Protein AF-A0A9N9EX99-F1 (afdb_monomer_lite)

Radius of gyration: 14.7 Å; chains: 1; bounding box: 32×19×39 Å

Organism: NCBI:txid144679

pLDDT: mean 87.63, std 6.4, range [53.06, 93.38]

Sequence (61 aa):
PVTLPGSNITIDRSTITTHLLSDSTDPFNRKPLSIDQVIPNVEMKERITAYKLERKQKKSQ

Secondary structure (DSSP, 8-state):
-EE-TTT--EE-HHHHHHHHHH-SB-TTT--B--GGGPEE-HHHHHHHHHHHHHHHHHT--

Structure (mmCIF, N/CA/C/O backbone):
data_AF-A0A9N9EX99-F1
#
_entry.id   AF-A0A9N9EX99-F1
#
loop_
_ato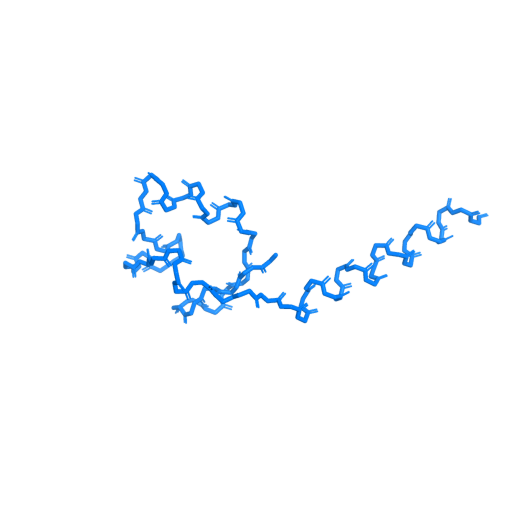m_site.group_PDB
_atom_site.id
_atom_site.type_symbol
_atom_site.label_atom_id
_atom_site.label_alt_id
_atom_site.label_comp_id
_atom_site.label_asym_id
_atom_site.label_entity_id
_atom_site.label_seq_id
_atom_site.pdbx_PDB_ins_code
_atom_site.Cartn_x
_atom_site.Cartn_y
_atom_site.Cartn_z
_atom_site.occupancy
_atom_site.B_iso_or_equiv
_atom_site.auth_seq_id
_atom_site.auth_comp_id
_atom_site.auth_asym_id
_atom_site.auth_atom_id
_atom_site.pdbx_PDB_model_num
ATOM 1 N N . PRO A 1 1 ? -6.116 0.577 0.292 1.00 89.88 1 PRO A N 1
ATOM 2 C CA . PRO A 1 1 ? -5.342 -0.655 0.007 1.00 89.88 1 PRO A CA 1
ATOM 3 C C . PRO A 1 1 ? -5.407 -0.984 -1.489 1.00 89.88 1 PRO A C 1
ATOM 5 O O . PRO A 1 1 ? -6.482 -0.937 -2.084 1.00 89.88 1 PRO A O 1
ATOM 8 N N . VAL A 1 2 ? -4.256 -1.260 -2.087 1.00 91.00 2 VAL A N 1
ATOM 9 C CA . VAL A 1 2 ? -4.070 -1.671 -3.479 1.00 91.00 2 VAL A CA 1
ATOM 10 C C . VAL A 1 2 ? -3.156 -2.889 -3.494 1.00 91.00 2 VAL A C 1
ATOM 12 O O . VAL A 1 2 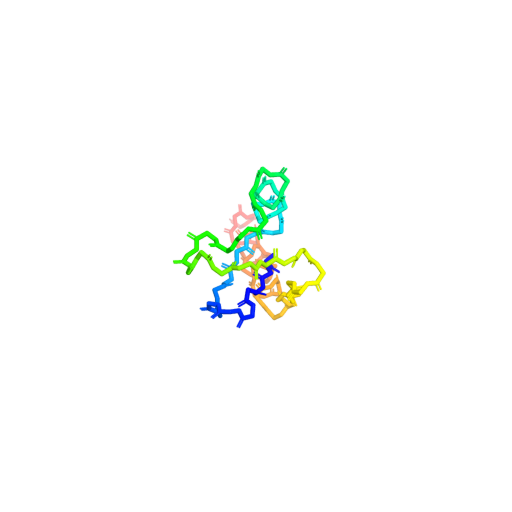? -2.202 -2.953 -2.723 1.00 91.00 2 VAL A O 1
ATOM 15 N N . THR A 1 3 ? -3.466 -3.861 -4.337 1.00 91.50 3 THR A N 1
ATOM 16 C CA . THR A 1 3 ? -2.678 -5.073 -4.528 1.00 91.50 3 THR A CA 1
ATOM 17 C C . THR A 1 3 ? -1.730 -4.874 -5.703 1.00 91.50 3 THR A C 1
ATOM 19 O O . THR A 1 3 ? -2.147 -4.484 -6.796 1.00 91.50 3 THR A O 1
ATOM 22 N N . LEU A 1 4 ? -0.451 -5.154 -5.471 1.00 89.75 4 LEU A N 1
ATOM 23 C CA . LEU A 1 4 ? 0.589 -5.141 -6.494 1.00 89.75 4 LEU A CA 1
ATOM 24 C C . LEU A 1 4 ? 0.519 -6.467 -7.271 1.00 89.75 4 LEU A C 1
ATOM 26 O O . LEU A 1 4 ? 0.666 -7.521 -6.649 1.00 89.75 4 LEU A O 1
ATOM 30 N N . PRO A 1 5 ? 0.311 -6.470 -8.601 1.00 83.25 5 PRO A N 1
ATOM 31 C CA . PRO A 1 5 ? 0.120 -7.705 -9.368 1.00 83.25 5 PRO A CA 1
ATOM 32 C C . PRO A 1 5 ? 1.376 -8.587 -9.411 1.00 83.25 5 PRO A C 1
ATOM 34 O O . PRO A 1 5 ? 1.267 -9.806 -9.482 1.00 83.25 5 PRO A O 1
ATOM 37 N N . GLY A 1 6 ? 2.571 -7.988 -9.336 1.00 80.81 6 GLY A N 1
ATOM 38 C CA . GLY A 1 6 ? 3.838 -8.722 -9.400 1.00 80.81 6 GLY A CA 1
ATOM 39 C C . GLY A 1 6 ? 4.207 -9.446 -8.103 1.00 80.81 6 GLY A C 1
ATOM 40 O O . GLY A 1 6 ? 4.739 -10.551 -8.154 1.00 80.81 6 GLY A O 1
ATOM 41 N N . SER A 1 7 ? 3.931 -8.828 -6.952 1.00 81.44 7 SER A N 1
ATOM 42 C CA . SER A 1 7 ? 4.286 -9.364 -5.627 1.00 81.44 7 SER A CA 1
ATOM 43 C C . SER A 1 7 ? 3.087 -9.957 -4.874 1.00 81.44 7 SER A C 1
ATOM 45 O O . SER A 1 7 ? 3.273 -10.600 -3.849 1.00 81.44 7 SER A O 1
ATOM 47 N N . ASN A 1 8 ? 1.857 -9.736 -5.360 1.00 85.12 8 ASN A N 1
ATOM 48 C CA . ASN A 1 8 ? 0.593 -10.038 -4.670 1.00 85.12 8 ASN A CA 1
ATOM 49 C C . ASN A 1 8 ? 0.488 -9.402 -3.266 1.00 85.12 8 ASN A C 1
ATOM 51 O O . ASN A 1 8 ? -0.239 -9.865 -2.392 1.00 85.12 8 ASN A O 1
ATOM 55 N N . ILE A 1 9 ? 1.231 -8.318 -3.035 1.00 88.50 9 ILE A N 1
ATOM 56 C CA . ILE A 1 9 ? 1.269 -7.622 -1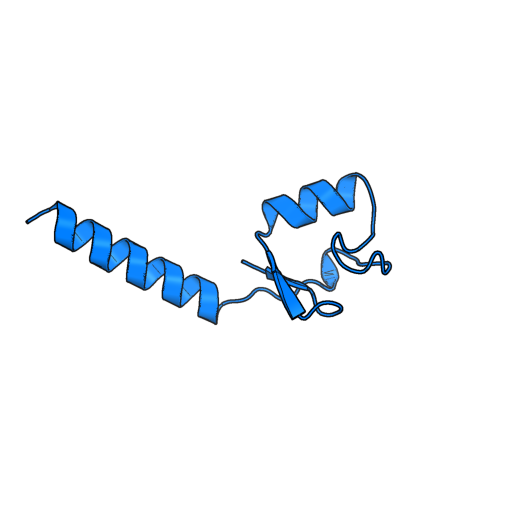.749 1.00 88.50 9 ILE A CA 1
ATOM 57 C C . ILE A 1 9 ? 0.235 -6.506 -1.761 1.00 88.50 9 ILE A C 1
ATOM 59 O O . ILE A 1 9 ? 0.135 -5.750 -2.727 1.00 88.50 9 ILE A O 1
ATOM 63 N N . THR A 1 10 ? -0.517 -6.383 -0.668 1.00 90.56 10 THR A N 1
ATOM 64 C CA . THR A 1 10 ? -1.420 -5.250 -0.466 1.00 90.56 10 THR A CA 1
ATOM 65 C C . THR A 1 10 ? -0.694 -4.118 0.258 1.00 90.56 10 THR A C 1
ATOM 67 O O . THR A 1 10 ? -0.237 -4.288 1.385 1.00 90.56 10 THR A O 1
ATOM 70 N N . ILE A 1 11 ? -0.622 -2.950 -0.375 1.00 90.00 11 ILE A N 1
ATOM 71 C CA . ILE A 1 11 ? -0.019 -1.720 0.154 1.00 90.00 11 ILE A CA 1
ATOM 72 C C . ILE A 1 11 ? -1.042 -0.576 0.123 1.00 90.00 11 ILE A C 1
ATOM 74 O O . ILE A 1 11 ? -2.110 -0.696 -0.478 1.00 90.00 11 ILE A O 1
ATOM 78 N N . ASP A 1 12 ? -0.783 0.542 0.799 1.00 91.38 12 ASP A N 1
ATOM 79 C CA . ASP A 1 12 ? -1.629 1.721 0.633 1.00 91.38 12 ASP A CA 1
ATOM 80 C C . ASP A 1 12 ? -1.384 2.428 -0.710 1.00 91.38 12 ASP A C 1
ATOM 82 O O . ASP A 1 12 ? -0.261 2.480 -1.217 1.00 91.38 12 ASP A O 1
ATOM 86 N N . ARG A 1 13 ? -2.453 3.007 -1.276 1.00 89.62 13 ARG A N 1
ATOM 87 C CA . ARG A 1 13 ? -2.391 3.725 -2.555 1.00 89.62 13 ARG A CA 1
ATOM 88 C C . ARG A 1 13 ? -1.444 4.921 -2.479 1.00 89.62 13 ARG A C 1
ATOM 90 O O . ARG A 1 13 ? -0.705 5.156 -3.428 1.00 89.62 13 ARG A O 1
ATOM 97 N N . SER A 1 14 ? -1.458 5.670 -1.377 1.00 90.88 14 SER A N 1
ATOM 98 C CA . SER A 1 14 ? -0.579 6.831 -1.201 1.00 90.88 14 SER A CA 1
ATOM 99 C C . SER A 1 14 ? 0.892 6.415 -1.168 1.00 90.88 14 SER A C 1
ATOM 101 O O . SER A 1 14 ? 1.706 7.006 -1.869 1.00 90.88 14 SER A O 1
ATOM 103 N N . THR A 1 15 ? 1.212 5.332 -0.456 1.00 91.31 15 THR A N 1
ATOM 104 C CA . THR A 1 15 ? 2.577 4.807 -0.344 1.00 91.31 15 THR A CA 1
ATOM 105 C C . THR A 1 15 ? 3.146 4.385 -1.696 1.00 91.31 15 THR A C 1
ATOM 107 O O . THR A 1 15 ? 4.243 4.818 -2.044 1.00 91.31 15 THR A O 1
ATOM 110 N N . ILE A 1 16 ? 2.406 3.590 -2.481 1.00 90.69 16 ILE A N 1
ATOM 111 C CA . ILE A 1 16 ? 2.893 3.173 -3.804 1.00 90.69 16 ILE A CA 1
ATOM 112 C C . ILE A 1 16 ? 2.954 4.348 -4.784 1.00 90.69 16 ILE A C 1
ATOM 114 O O . ILE A 1 16 ? 3.867 4.406 -5.595 1.00 90.69 16 ILE A O 1
ATOM 118 N N . THR A 1 17 ? 2.040 5.319 -4.682 1.00 90.56 17 THR A N 1
ATOM 119 C CA . THR A 1 17 ? 2.068 6.511 -5.546 1.00 90.56 17 THR A CA 1
ATOM 120 C C . THR A 1 17 ? 3.342 7.317 -5.306 1.00 90.56 17 THR A C 1
ATOM 122 O O . THR A 1 17 ? 4.038 7.637 -6.261 1.00 90.56 17 THR A O 1
ATOM 125 N N . THR A 1 18 ? 3.701 7.589 -4.048 1.00 92.69 18 THR A N 1
ATOM 126 C CA . THR A 1 18 ? 4.949 8.296 -3.709 1.00 92.69 18 THR A CA 1
ATOM 127 C C . THR A 1 18 ? 6.188 7.538 -4.177 1.00 92.69 18 THR A C 1
ATOM 129 O O . THR A 1 18 ? 7.130 8.157 -4.671 1.00 92.69 18 THR A O 1
ATOM 132 N N . HIS A 1 19 ? 6.181 6.208 -4.048 1.00 90.50 19 HIS A N 1
ATOM 133 C CA . HIS A 1 19 ? 7.272 5.381 -4.550 1.00 90.50 19 HIS A CA 1
ATOM 134 C C . HIS A 1 19 ? 7.403 5.515 -6.068 1.00 90.50 19 HIS A C 1
ATOM 136 O O . HIS A 1 19 ? 8.451 5.943 -6.525 1.00 90.50 19 HIS A O 1
ATOM 142 N N . LEU A 1 20 ? 6.318 5.301 -6.821 1.00 88.88 20 LEU A N 1
ATOM 143 C CA . LEU A 1 20 ? 6.294 5.381 -8.286 1.00 88.88 20 LEU A CA 1
ATOM 144 C C . LEU A 1 20 ? 6.604 6.773 -8.853 1.00 88.88 20 LEU A C 1
ATOM 146 O O . LEU A 1 20 ? 7.073 6.871 -9.985 1.00 88.88 20 LEU A O 1
ATOM 150 N N . LEU A 1 21 ? 6.361 7.836 -8.076 1.00 90.06 21 LEU A N 1
ATOM 151 C CA . LEU A 1 21 ? 6.777 9.205 -8.405 1.00 90.06 21 LEU A CA 1
ATOM 152 C C . LEU A 1 21 ? 8.299 9.393 -8.342 1.00 90.06 21 LEU A C 1
ATOM 154 O O . LEU A 1 21 ? 8.826 10.256 -9.038 1.00 90.06 21 LEU A O 1
ATOM 158 N N . SER A 1 22 ? 8.986 8.624 -7.496 1.00 89.69 22 SER A N 1
ATOM 159 C CA . SER A 1 22 ? 10.447 8.673 -7.356 1.00 89.69 22 SER A CA 1
ATOM 160 C C . SER A 1 22 ? 11.128 7.613 -8.222 1.00 89.69 22 SER A C 1
ATOM 162 O O . SER A 1 22 ? 12.114 7.899 -8.891 1.00 89.69 22 SER A O 1
ATOM 164 N N . ASP A 1 23 ? 10.591 6.396 -8.208 1.00 87.75 23 ASP A N 1
ATOM 165 C CA . ASP A 1 23 ? 11.136 5.214 -8.856 1.00 87.75 23 ASP A CA 1
ATOM 166 C C . ASP A 1 23 ? 9.982 4.329 -9.348 1.00 87.75 23 ASP A C 1
ATOM 168 O O . ASP A 1 23 ? 9.168 3.848 -8.560 1.00 87.75 23 ASP A O 1
ATOM 172 N N . SER A 1 24 ? 9.872 4.131 -10.663 1.00 88.25 24 SER A N 1
ATOM 173 C CA . SER A 1 24 ? 8.773 3.376 -11.288 1.00 88.25 24 SER A CA 1
ATOM 174 C C . SER A 1 24 ? 8.957 1.852 -11.190 1.00 88.25 24 SER A C 1
ATOM 176 O O . SER A 1 24 ? 8.754 1.117 -12.162 1.00 88.25 24 SER A O 1
ATOM 178 N N . THR A 1 25 ? 9.371 1.364 -10.023 1.00 89.25 25 THR A N 1
ATOM 179 C CA . THR A 1 25 ? 9.523 -0.062 -9.728 1.00 89.25 25 THR A CA 1
ATOM 180 C C . THR A 1 25 ? 8.665 -0.484 -8.539 1.00 89.25 25 THR A C 1
ATOM 182 O O . THR A 1 25 ? 8.092 0.325 -7.817 1.00 89.25 25 THR A O 1
ATOM 185 N N . ASP A 1 26 ? 8.475 -1.787 -8.380 1.00 87.69 26 ASP A N 1
ATOM 186 C CA . ASP A 1 26 ? 7.823 -2.367 -7.214 1.00 87.69 26 ASP A CA 1
ATOM 187 C C . ASP A 1 26 ? 8.816 -2.419 -6.034 1.00 87.69 26 ASP A C 1
ATOM 189 O O . ASP A 1 26 ? 9.926 -2.941 -6.187 1.00 87.69 26 ASP A O 1
ATOM 193 N N . PRO A 1 27 ? 8.427 -1.962 -4.831 1.00 87.56 27 PRO A N 1
ATOM 194 C CA . PRO A 1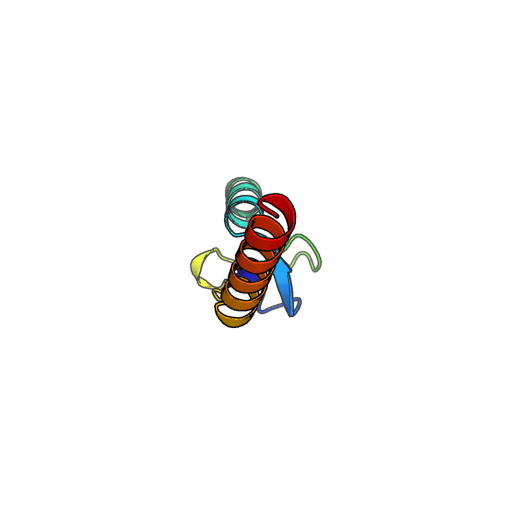 27 ? 9.343 -1.857 -3.696 1.00 87.56 27 PRO A CA 1
ATOM 195 C C . PRO A 1 27 ? 9.813 -3.210 -3.132 1.00 87.56 27 PRO A C 1
ATOM 197 O O . PRO A 1 27 ? 10.754 -3.238 -2.339 1.00 87.56 27 PRO A O 1
ATOM 200 N N . PHE A 1 28 ? 9.185 -4.330 -3.510 1.00 88.56 28 PHE A N 1
ATOM 201 C CA . PHE A 1 28 ? 9.494 -5.662 -2.981 1.00 88.56 28 PHE A CA 1
ATOM 202 C C . PHE A 1 28 ? 10.293 -6.519 -3.957 1.00 88.56 28 PHE A C 1
ATOM 204 O O . PHE A 1 28 ? 11.225 -7.209 -3.547 1.00 88.56 28 PHE A O 1
ATOM 211 N N . ASN A 1 29 ? 9.937 -6.495 -5.241 1.00 86.38 29 ASN A N 1
ATOM 212 C CA . ASN A 1 29 ? 10.578 -7.340 -6.251 1.00 86.38 29 ASN A CA 1
ATOM 213 C C . ASN A 1 29 ? 11.410 -6.549 -7.279 1.00 86.38 29 ASN A C 1
ATOM 215 O O . ASN A 1 29 ? 12.039 -7.169 -8.137 1.00 86.38 29 ASN A O 1
ATOM 219 N N . ARG A 1 30 ? 11.424 -5.207 -7.188 1.00 87.12 30 ARG A N 1
ATOM 220 C CA . ARG A 1 30 ? 12.127 -4.275 -8.093 1.00 87.12 30 ARG A CA 1
ATOM 221 C C . ARG A 1 30 ? 11.783 -4.447 -9.572 1.00 87.12 30 ARG A C 1
ATOM 223 O O . ARG A 1 30 ? 12.545 -4.031 -10.443 1.00 87.12 30 ARG A O 1
ATOM 230 N N . LYS A 1 31 ? 10.648 -5.071 -9.886 1.0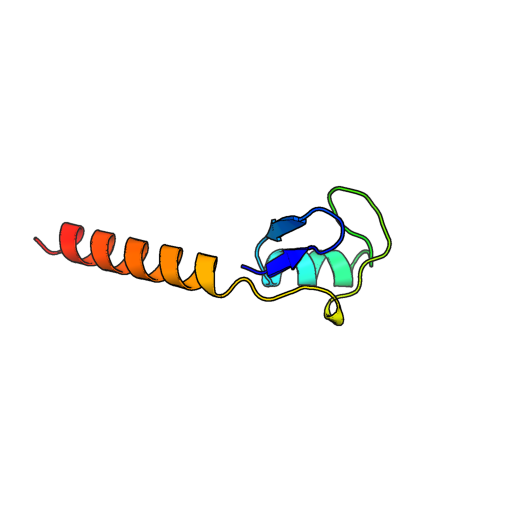0 87.50 31 LYS A N 1
ATOM 231 C CA . LYS A 1 31 ? 10.158 -5.137 -11.262 1.00 87.50 31 LYS A CA 1
ATOM 232 C C . LYS A 1 31 ? 9.586 -3.778 -11.653 1.00 87.50 31 LYS A C 1
ATOM 234 O O . LYS A 1 31 ? 9.006 -3.113 -10.795 1.00 87.50 31 LYS A O 1
ATOM 239 N N . PRO A 1 32 ? 9.711 -3.370 -12.925 1.00 88.38 32 PRO A N 1
ATOM 240 C CA . PRO A 1 32 ? 9.048 -2.170 -13.410 1.00 88.38 32 PRO A CA 1
ATOM 241 C C . PRO A 1 32 ? 7.543 -2.312 -13.187 1.00 88.38 32 PRO A C 1
ATOM 243 O O . PRO A 1 32 ? 6.941 -3.319 -13.568 1.00 88.38 32 PRO A O 1
ATOM 246 N N . LEU A 1 33 ? 6.956 -1.318 -12.532 1.00 88.81 33 LEU A N 1
ATOM 247 C CA . LEU A 1 33 ? 5.547 -1.309 -12.175 1.00 88.81 33 LEU A CA 1
ATOM 248 C C . LEU A 1 33 ? 4.989 0.082 -12.448 1.00 88.81 33 LEU A C 1
ATOM 250 O O . LEU A 1 33 ? 5.631 1.089 -12.171 1.00 88.81 33 LEU A O 1
ATOM 254 N N . SER A 1 34 ? 3.779 0.141 -12.991 1.00 87.00 34 SER A N 1
ATOM 255 C CA . SER A 1 34 ? 3.063 1.401 -13.198 1.00 87.00 34 SER A CA 1
ATOM 256 C C . SER A 1 34 ? 1.863 1.509 -12.270 1.00 87.00 34 SER A C 1
ATOM 258 O O . SER A 1 34 ? 1.249 0.506 -11.908 1.00 87.00 34 SER A O 1
ATOM 260 N N . ILE A 1 35 ? 1.488 2.743 -11.926 1.00 85.94 35 ILE A N 1
ATOM 261 C CA . ILE A 1 35 ? 0.340 3.014 -11.049 1.00 85.94 35 ILE A CA 1
ATOM 262 C C . ILE A 1 35 ? -0.971 2.509 -11.661 1.00 85.94 35 ILE A C 1
ATOM 264 O O . ILE A 1 35 ? -1.882 2.153 -10.932 1.00 85.94 35 ILE A O 1
ATOM 268 N N . ASP A 1 36 ? -1.056 2.431 -12.987 1.00 87.00 36 ASP A N 1
ATOM 269 C CA . ASP A 1 36 ? -2.222 1.902 -13.698 1.00 87.00 36 ASP A CA 1
ATOM 270 C C . ASP A 1 36 ? -2.390 0.383 -13.513 1.00 87.00 36 ASP A C 1
ATOM 272 O O . ASP A 1 36 ? -3.496 -0.145 -13.531 1.00 87.00 36 ASP A O 1
ATOM 276 N N . GLN A 1 37 ? -1.291 -0.328 -13.243 1.00 87.12 37 GLN A N 1
ATOM 277 C CA . GLN A 1 37 ? -1.306 -1.776 -13.037 1.00 87.12 37 GLN A CA 1
ATOM 278 C C . GLN A 1 37 ? -1.693 -2.178 -11.607 1.00 87.12 37 GLN A C 1
ATOM 280 O O . GLN A 1 37 ? -1.861 -3.368 -11.334 1.00 87.12 37 GLN A O 1
ATOM 285 N N . VAL A 1 38 ? -1.808 -1.228 -10.671 1.00 87.62 38 VAL A N 1
ATOM 286 C CA . VAL A 1 38 ? -2.174 -1.554 -9.286 1.00 87.62 38 VAL A CA 1
ATOM 287 C C . VAL A 1 38 ? -3.674 -1.809 -9.188 1.00 87.62 38 VAL A C 1
ATOM 289 O O . VAL A 1 38 ? -4.499 -1.003 -9.617 1.00 87.62 38 VAL A O 1
ATOM 292 N N . ILE A 1 39 ? -4.046 -2.928 -8.574 1.00 89.88 39 ILE A N 1
ATOM 293 C CA . ILE A 1 39 ? -5.448 -3.337 -8.491 1.00 89.88 39 ILE A CA 1
ATOM 294 C C . ILE A 1 39 ? -6.010 -2.861 -7.148 1.00 89.88 39 ILE A C 1
ATOM 296 O O . ILE A 1 39 ? -5.461 -3.210 -6.101 1.00 89.88 39 ILE A O 1
ATOM 300 N N . PRO A 1 40 ? -7.092 -2.067 -7.104 1.00 90.81 40 PRO A N 1
ATOM 301 C CA . PRO A 1 40 ? -7.696 -1.671 -5.838 1.00 90.81 40 PRO A CA 1
ATOM 302 C C . PRO A 1 40 ? -8.261 -2.893 -5.103 1.00 90.81 40 PRO A C 1
ATOM 304 O O . PRO A 1 40 ? -9.124 -3.600 -5.615 1.00 90.81 40 PRO A O 1
ATOM 307 N N . ASN A 1 41 ? -7.801 -3.121 -3.869 1.00 90.50 41 ASN A N 1
ATOM 308 C CA . ASN A 1 41 ? -8.284 -4.225 -3.043 1.00 90.50 41 ASN A CA 1
ATOM 309 C C . ASN A 1 41 ? -9.531 -3.784 -2.262 1.00 90.50 41 ASN A C 1
ATOM 311 O O . ASN A 1 41 ? -9.437 -3.244 -1.153 1.00 90.50 41 ASN A O 1
ATOM 315 N N . VAL A 1 42 ? -10.699 -3.958 -2.887 1.00 89.69 42 VAL A N 1
ATOM 316 C CA . VAL A 1 42 ? -11.997 -3.562 -2.318 1.00 89.69 42 VAL A CA 1
ATOM 317 C C . VAL A 1 42 ? -12.348 -4.420 -1.104 1.00 89.69 42 VAL A C 1
ATOM 319 O O . VAL A 1 42 ? -12.683 -3.862 -0.063 1.00 89.69 42 VAL A O 1
ATOM 322 N N . GLU A 1 43 ? -12.148 -5.735 -1.178 1.00 89.31 43 GLU A N 1
ATOM 323 C CA . GLU A 1 43 ? -12.443 -6.659 -0.074 1.00 89.31 43 GLU A CA 1
ATOM 324 C C . GLU A 1 43 ? -11.691 -6.267 1.208 1.00 89.31 43 GLU A C 1
ATOM 326 O O . GLU A 1 43 ? -12.267 -6.139 2.293 1.00 89.31 43 GLU A O 1
ATOM 331 N N . MET A 1 44 ? -10.390 -5.984 1.094 1.00 89.38 44 MET A N 1
ATOM 332 C CA . MET A 1 44 ? -9.600 -5.573 2.252 1.00 89.38 44 MET A CA 1
ATOM 333 C C . MET A 1 44 ? -10.029 -4.201 2.781 1.00 89.38 44 MET A C 1
ATOM 335 O O . MET A 1 44 ? -10.008 -3.967 3.992 1.00 89.38 44 MET A O 1
ATOM 339 N N . LYS A 1 45 ? -10.459 -3.289 1.900 1.00 89.94 45 LYS A N 1
ATOM 340 C CA . LYS A 1 45 ? -11.027 -1.997 2.308 1.00 89.94 45 LYS A CA 1
ATOM 341 C C . LYS A 1 45 ? -12.319 -2.187 3.106 1.00 89.94 45 LYS A C 1
ATOM 343 O O . LYS A 1 45 ? -12.496 -1.508 4.121 1.00 89.94 45 LYS A O 1
ATOM 348 N N . GLU A 1 46 ? -13.190 -3.101 2.692 1.00 92.38 46 GLU A N 1
ATOM 349 C CA . GLU A 1 46 ? -14.432 -3.415 3.406 1.00 92.38 46 GLU A CA 1
ATOM 350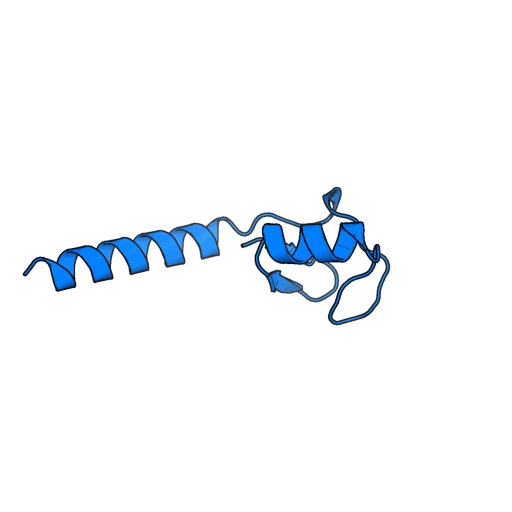 C C . GLU A 1 46 ? -14.150 -4.011 4.784 1.00 92.38 46 GLU A C 1
ATOM 352 O O . GLU A 1 46 ? -14.662 -3.501 5.781 1.00 92.38 46 GLU A O 1
ATOM 357 N N . ARG A 1 47 ? -13.233 -4.983 4.876 1.00 91.38 47 ARG A N 1
ATOM 358 C CA . ARG A 1 47 ? -12.803 -5.566 6.160 1.00 91.38 47 ARG A CA 1
ATOM 359 C C . ARG A 1 47 ? -12.260 -4.513 7.130 1.00 91.38 47 ARG A C 1
ATOM 361 O O . ARG A 1 47 ? -12.622 -4.510 8.305 1.00 91.38 47 ARG A O 1
ATOM 368 N N . ILE A 1 48 ? -11.427 -3.585 6.648 1.00 89.50 48 ILE A N 1
ATOM 369 C CA . ILE A 1 48 ? -10.904 -2.476 7.466 1.00 89.50 48 ILE A CA 1
ATOM 370 C C . ILE A 1 48 ? -12.036 -1.543 7.914 1.00 89.50 48 ILE A C 1
ATOM 372 O O . ILE A 1 48 ? -12.027 -1.062 9.048 1.00 89.50 48 ILE A O 1
ATOM 376 N N . THR A 1 49 ? -12.999 -1.269 7.034 1.00 90.69 49 THR A N 1
ATOM 377 C CA . THR A 1 49 ? -14.131 -0.381 7.332 1.00 90.69 49 THR A CA 1
ATOM 378 C C . THR A 1 49 ? -15.045 -0.998 8.389 1.00 90.69 49 THR A C 1
ATOM 380 O O . THR A 1 49 ? -15.358 -0.328 9.374 1.00 90.69 49 THR A O 1
ATOM 383 N N . ALA A 1 50 ? -15.384 -2.282 8.245 1.00 92.69 50 ALA A N 1
ATOM 384 C CA . ALA A 1 50 ? -16.148 -3.042 9.230 1.00 92.69 50 ALA A CA 1
ATOM 385 C C . ALA A 1 50 ? -15.432 -3.078 10.588 1.00 92.69 50 ALA A C 1
ATOM 387 O O . ALA A 1 50 ? -16.020 -2.718 11.608 1.00 92.69 50 ALA A O 1
ATOM 388 N N . TYR A 1 51 ? -14.129 -3.382 10.595 1.00 93.38 51 TYR A N 1
ATOM 389 C CA . TYR A 1 51 ? -13.327 -3.382 11.819 1.00 93.38 51 TYR A CA 1
ATOM 390 C C . TYR A 1 51 ? -13.303 -2.006 12.501 1.00 93.38 51 TYR A C 1
ATOM 392 O O . TYR A 1 51 ? -13.489 -1.901 13.713 1.00 93.38 51 TYR A O 1
ATOM 400 N N . LYS A 1 52 ? -13.109 -0.920 11.740 1.00 90.81 52 LYS A N 1
ATOM 401 C CA . LYS A 1 52 ? -13.145 0.445 12.291 1.00 90.81 52 LYS A CA 1
ATOM 402 C C . LYS A 1 52 ? -14.511 0.789 12.884 1.00 90.81 52 LYS A C 1
ATOM 404 O O . LYS A 1 52 ? -14.552 1.434 13.932 1.00 90.81 52 LYS A O 1
ATOM 409 N N . LEU A 1 53 ? -15.600 0.370 12.240 1.00 92.12 53 LEU A N 1
ATOM 410 C CA . LEU A 1 53 ? -16.959 0.595 12.727 1.00 92.12 53 LEU A CA 1
ATOM 411 C C . LEU A 1 53 ? -17.203 -0.145 14.048 1.00 92.12 53 LEU A C 1
ATOM 413 O O . LEU A 1 53 ? -17.600 0.490 15.024 1.00 92.12 53 LEU A O 1
ATOM 417 N N . GLU A 1 54 ? -16.871 -1.436 14.112 1.00 91.88 54 GLU A N 1
ATOM 418 C CA . GLU A 1 54 ? -16.952 -2.236 15.344 1.00 91.88 54 GLU A CA 1
ATOM 419 C C . GLU A 1 54 ? -16.139 -1.617 16.485 1.00 91.88 54 GLU A C 1
ATOM 421 O O . GLU A 1 54 ? -16.613 -1.496 17.615 1.00 91.88 54 GLU A O 1
ATOM 426 N N . ARG A 1 55 ? -14.897 -1.200 16.205 1.00 90.75 55 ARG A N 1
ATOM 427 C CA . ARG A 1 55 ? -14.026 -0.587 17.217 1.00 90.75 55 ARG A CA 1
ATOM 428 C C . ARG A 1 55 ? -14.558 0.759 17.692 1.00 90.75 55 ARG A C 1
ATOM 430 O O . ARG A 1 55 ? -14.384 1.074 18.864 1.00 90.75 55 ARG A O 1
ATOM 437 N N . LYS A 1 56 ? -15.196 1.542 16.816 1.00 86.69 56 LYS A N 1
ATOM 438 C CA . LYS A 1 56 ? -15.839 2.807 17.194 1.00 86.69 56 LYS A CA 1
ATOM 439 C C . LYS A 1 56 ? -17.046 2.556 18.099 1.00 86.69 56 LYS A C 1
ATOM 441 O O . LYS A 1 56 ? -17.149 3.209 19.128 1.00 86.69 56 LYS A O 1
ATOM 446 N N . GLN A 1 57 ? -17.892 1.580 17.767 1.00 84.19 57 GLN A N 1
ATOM 447 C CA . GLN A 1 57 ? -19.045 1.197 18.591 1.00 84.19 57 GLN A CA 1
ATOM 448 C C . GLN A 1 57 ? -18.616 0.693 19.976 1.00 84.19 57 GLN A C 1
ATOM 450 O O . GLN A 1 57 ? -19.143 1.159 20.979 1.00 84.19 57 GLN A O 1
ATOM 455 N N . LYS A 1 58 ? -17.583 -0.160 20.045 1.00 78.38 58 LYS A N 1
ATOM 456 C CA . LYS A 1 58 ? -17.005 -0.648 21.314 1.00 78.38 58 LYS A CA 1
ATOM 457 C C . LYS A 1 58 ? -16.365 0.440 22.181 1.00 78.38 58 LYS A C 1
ATOM 459 O O . LYS A 1 58 ? -16.119 0.192 23.350 1.00 78.38 58 LYS A O 1
ATOM 464 N N . LYS A 1 59 ? -16.028 1.602 21.614 1.00 73.00 59 LYS A N 1
ATOM 465 C CA . LYS A 1 59 ? -15.417 2.727 22.343 1.00 73.00 59 LYS A CA 1
ATOM 466 C C . LYS A 1 59 ? -16.451 3.753 22.823 1.00 73.00 59 LYS A C 1
ATOM 468 O O . LYS A 1 59 ? -16.084 4.687 23.526 1.00 73.00 59 LYS A O 1
ATOM 473 N N . SER A 1 60 ? -17.696 3.628 22.364 1.00 65.06 60 SER A N 1
ATOM 474 C CA . SER A 1 60 ? -18.824 4.496 22.716 1.00 65.06 60 SER A CA 1
ATOM 475 C C . SER A 1 60 ? -19.826 3.825 23.666 1.00 65.06 60 SER A C 1
ATOM 477 O O . SER A 1 60 ? -20.813 4.464 24.017 1.00 65.06 60 SER A O 1
ATOM 479 N N . GLN A 1 61 ? -19.575 2.573 24.067 1.00 53.06 61 GLN A N 1
ATOM 480 C CA . GLN A 1 61 ? -20.140 1.937 25.264 1.00 53.06 61 GLN A CA 1
ATOM 481 C C . GLN A 1 61 ? -19.129 2.019 26.404 1.00 53.06 61 GLN A C 1
ATOM 483 O O . GLN A 1 61 ? -19.589 2.124 27.559 1.00 53.06 61 GLN A O 1
#

InterPro domains:
  IPR003613 U-box domain [PF04564] (1-56)
  IPR003613 U-box domain [PS51698] (1-58)
  IPR003613 U-box domain [SM00504] (1-51)
  IPR013083 Zinc finger, RING/FYVE/PHD-type [G3DSA:3.30.40.10] (1-61)
  IPR045132 Ubiquitin conjugation factor E4 [PTHR13931] (1-59)

Foldseek 3Di:
DWAQPVVRDDDDLVVVVVVCVVPQADPPPRHRHDSVRIHDPVVVVVVVVVVVVVVVVVVVD